Protein AF-A0A2W6BBU7-F1 (afdb_monomer_lite)

pLDDT: mean 72.25, std 13.58, range [43.12, 86.81]

Structure (mmCIF, N/CA/C/O backbone):
data_AF-A0A2W6BBU7-F1
#
_entry.id   AF-A0A2W6BBU7-F1
#
loop_
_atom_site.group_PDB
_atom_site.id
_atom_site.type_symbol
_atom_site.label_atom_id
_atom_site.label_alt_id
_atom_site.label_comp_id
_atom_site.label_asym_id
_atom_site.label_entity_id
_atom_site.label_seq_id
_atom_site.pdbx_PDB_ins_code
_atom_site.Cartn_x
_atom_site.Cartn_y
_atom_site.Cartn_z
_atom_site.occupancy
_atom_site.B_iso_or_equiv
_atom_site.auth_seq_id
_atom_site.auth_comp_id
_atom_site.auth_asym_id
_atom_site.auth_atom_id
_atom_site.pdbx_PDB_model_num
ATOM 1 N N . MET A 1 1 ? -6.915 1.802 -8.127 1.00 65.56 1 MET A N 1
ATOM 2 C CA . MET A 1 1 ? -5.896 1.195 -7.236 1.00 65.56 1 MET A CA 1
ATOM 3 C C . MET A 1 1 ? -4.543 1.064 -7.929 1.00 65.56 1 MET A C 1
ATOM 5 O O . MET A 1 1 ? -3.584 1.651 -7.451 1.00 65.56 1 MET A O 1
ATOM 9 N N . ILE A 1 2 ? -4.477 0.368 -9.072 1.00 67.88 2 ILE A N 1
ATOM 10 C CA . ILE A 1 2 ? -3.242 0.207 -9.865 1.00 67.88 2 ILE A CA 1
ATOM 11 C C . ILE A 1 2 ? -2.751 1.546 -10.433 1.00 67.88 2 ILE A C 1
ATOM 13 O O . ILE A 1 2 ? -1.557 1.791 -10.436 1.00 67.88 2 ILE A O 1
ATOM 17 N N . ASP A 1 3 ? -3.661 2.426 -10.851 1.00 73.19 3 ASP A N 1
ATOM 18 C CA . ASP A 1 3 ? -3.323 3.759 -11.366 1.00 73.19 3 ASP A CA 1
ATOM 19 C C . ASP A 1 3 ? -2.594 4.634 -10.325 1.00 73.19 3 ASP A C 1
ATOM 21 O O . ASP A 1 3 ? -1.469 5.060 -10.551 1.00 73.19 3 ASP A O 1
ATOM 25 N N . LEU A 1 4 ? -3.151 4.746 -9.110 1.00 70.44 4 LEU A N 1
ATOM 26 C CA . LEU A 1 4 ? -2.510 5.440 -7.982 1.00 70.44 4 LEU A CA 1
ATOM 27 C C . LEU A 1 4 ? -1.132 4.847 -7.647 1.00 70.44 4 LEU A C 1
ATOM 29 O O . LEU A 1 4 ? -0.183 5.564 -7.346 1.00 70.44 4 LEU A O 1
ATOM 33 N N . TYR A 1 5 ? -1.037 3.520 -7.707 1.00 68.38 5 TYR A N 1
ATOM 34 C CA . TYR A 1 5 ? 0.205 2.801 -7.481 1.00 68.38 5 TYR A CA 1
ATOM 35 C C . TYR A 1 5 ? 1.245 3.069 -8.589 1.00 68.38 5 TYR A C 1
ATOM 37 O O . TYR A 1 5 ? 2.427 3.228 -8.295 1.00 68.38 5 TYR A O 1
ATOM 45 N N . ARG A 1 6 ? 0.808 3.197 -9.850 1.00 69.56 6 ARG A N 1
ATOM 46 C CA . ARG A 1 6 ? 1.645 3.588 -10.998 1.00 69.56 6 ARG A CA 1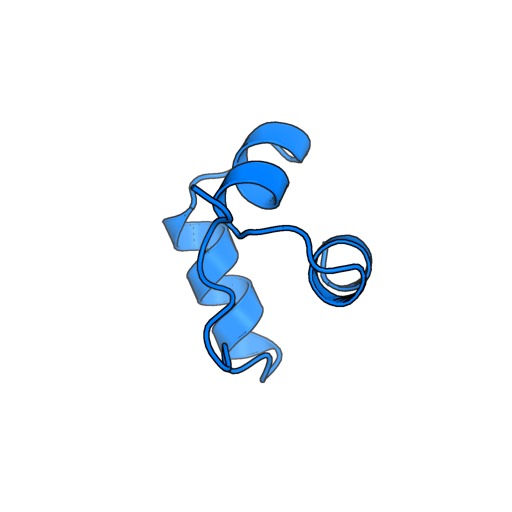
ATOM 47 C C . ARG A 1 6 ? 2.099 5.045 -10.934 1.00 69.56 6 ARG A C 1
ATOM 49 O O . ARG A 1 6 ? 3.195 5.334 -11.395 1.00 69.56 6 ARG A O 1
ATOM 56 N N . SER A 1 7 ? 1.324 5.933 -10.313 1.00 74.00 7 SER A N 1
ATOM 57 C CA . SER A 1 7 ? 1.749 7.310 -10.014 1.00 74.00 7 SER A CA 1
ATOM 58 C C . SER A 1 7 ? 2.807 7.407 -8.902 1.00 74.00 7 SER A C 1
ATOM 60 O O . SER A 1 7 ? 3.181 8.513 -8.525 1.00 74.00 7 SER A O 1
ATOM 62 N N . GLY A 1 8 ? 3.283 6.281 -8.354 1.00 75.25 8 GLY A N 1
ATOM 63 C CA . GLY A 1 8 ? 4.307 6.248 -7.305 1.00 75.25 8 GLY A CA 1
ATOM 64 C C . GLY A 1 8 ? 3.756 6.223 -5.877 1.00 75.25 8 GLY A C 1
ATOM 65 O O . GLY A 1 8 ? 4.525 6.326 -4.922 1.00 75.25 8 GLY A O 1
ATOM 66 N N . ALA A 1 9 ? 2.441 6.064 -5.684 1.00 78.69 9 ALA A N 1
ATOM 67 C CA . ALA A 1 9 ? 1.891 5.926 -4.339 1.00 78.69 9 ALA A CA 1
ATOM 68 C C . ALA A 1 9 ? 2.313 4.596 -3.690 1.00 78.69 9 ALA A C 1
ATOM 70 O O . ALA A 1 9 ? 2.305 3.531 -4.310 1.00 78.69 9 ALA A O 1
ATOM 71 N N . THR A 1 10 ? 2.630 4.631 -2.397 1.00 78.69 10 THR A N 1
ATOM 72 C CA . THR A 1 10 ? 2.988 3.432 -1.626 1.00 78.69 10 THR A CA 1
ATOM 73 C C . THR A 1 10 ? 1.752 2.612 -1.237 1.00 78.69 10 THR A C 1
ATOM 75 O O . THR A 1 10 ? 0.620 3.089 -1.277 1.00 78.69 10 THR A O 1
ATOM 78 N N . ALA A 1 11 ? 1.949 1.349 -0.824 1.00 77.06 11 ALA A N 1
ATOM 79 C CA . ALA A 1 11 ? 0.824 0.468 -0.442 1.00 77.06 11 ALA A CA 1
ATOM 80 C C . ALA A 1 11 ? 0.075 1.039 0.746 1.00 77.06 11 ALA A C 1
ATOM 82 O O . ALA A 1 11 ? -1.132 0.869 0.808 1.00 77.06 11 ALA A O 1
ATOM 83 N N . LYS A 1 12 ? 0.795 1.710 1.646 1.00 81.00 12 LYS A N 1
ATOM 84 C CA . LYS A 1 12 ? 0.225 2.392 2.793 1.00 81.00 12 LYS A CA 1
ATOM 85 C C . LYS A 1 12 ? -0.725 3.505 2.353 1.00 81.00 12 LYS A C 1
ATOM 87 O O . LYS A 1 12 ? -1.883 3.485 2.735 1.00 81.00 12 LYS A O 1
ATOM 92 N N . GLN A 1 13 ? -0.299 4.384 1.445 1.00 82.06 13 GLN A N 1
ATOM 93 C CA . GLN A 1 13 ? -1.185 5.429 0.922 1.00 82.06 13 GLN A CA 1
ATOM 94 C C . GLN A 1 13 ? -2.388 4.859 0.164 1.00 82.06 13 GLN A C 1
ATOM 96 O O . GLN A 1 13 ? -3.501 5.358 0.291 1.00 82.06 13 GLN A O 1
ATOM 101 N N . VAL A 1 14 ? -2.191 3.788 -0.609 1.00 83.44 14 VAL A N 1
ATOM 102 C CA . VAL A 1 14 ? -3.296 3.084 -1.273 1.00 83.44 14 VAL A CA 1
ATOM 103 C C . VAL A 1 14 ? -4.235 2.447 -0.236 1.00 83.44 14 VAL A C 1
ATOM 105 O O . VAL A 1 14 ? -5.447 2.511 -0.396 1.00 83.44 14 VAL A O 1
ATOM 108 N N . ALA A 1 15 ? -3.699 1.856 0.830 1.00 85.75 15 ALA A N 1
ATOM 109 C CA . ALA A 1 15 ? -4.462 1.247 1.915 1.00 85.75 15 ALA A CA 1
ATOM 110 C C . ALA A 1 15 ? -5.321 2.284 2.643 1.00 85.75 15 ALA A C 1
ATOM 112 O O . ALA A 1 15 ? -6.527 2.092 2.763 1.00 85.75 15 ALA A O 1
ATOM 113 N N . GLU A 1 16 ? -4.728 3.411 3.032 1.00 85.94 16 GLU A N 1
ATOM 114 C CA . GLU A 1 16 ? -5.422 4.510 3.709 1.00 85.94 16 GLU A CA 1
ATOM 115 C C . GLU A 1 16 ? -6.491 5.141 2.810 1.00 85.94 16 GLU A C 1
ATOM 117 O O . GLU A 1 16 ? -7.625 5.341 3.237 1.00 85.94 16 GLU A O 1
ATOM 122 N N . LYS A 1 17 ? -6.177 5.377 1.531 1.00 83.88 17 LYS A N 1
ATOM 123 C CA . LYS A 1 17 ? -7.103 6.019 0.587 1.00 83.88 17 LYS A CA 1
ATOM 124 C C . LYS A 1 17 ? -8.304 5.146 0.217 1.00 83.88 17 LYS A C 1
ATOM 126 O O . LYS A 1 17 ? -9.364 5.675 -0.100 1.00 83.88 17 LYS A O 1
ATOM 131 N N . PHE A 1 18 ? -8.136 3.826 0.224 1.00 83.06 18 PHE A N 1
ATOM 132 C CA . PHE A 1 18 ? -9.201 2.872 -0.101 1.00 83.06 18 PHE A CA 1
ATOM 133 C C . PHE A 1 18 ? -9.800 2.188 1.139 1.00 83.06 18 PHE A C 1
ATOM 135 O O . PHE A 1 18 ? -10.697 1.364 0.987 1.00 83.06 18 PHE A O 1
ATOM 142 N N . GLY A 1 19 ? -9.319 2.497 2.348 1.00 86.81 19 GLY A N 1
ATOM 143 C CA . GLY A 1 19 ? -9.786 1.877 3.592 1.00 86.81 19 GLY A CA 1
ATOM 144 C C . GLY A 1 19 ? -9.532 0.367 3.671 1.00 86.81 19 GLY A C 1
ATOM 145 O O . GLY A 1 19 ? -10.277 -0.352 4.331 1.00 86.81 19 GLY A O 1
ATOM 146 N N . VAL A 1 20 ? -8.510 -0.140 2.977 1.00 85.81 20 VAL A N 1
ATOM 147 C CA . VAL A 1 20 ? -8.165 -1.570 2.966 1.00 85.81 20 VAL A CA 1
ATOM 148 C C . VAL A 1 20 ? -6.867 -1.824 3.718 1.00 85.81 20 VAL A C 1
ATOM 150 O O . VAL A 1 20 ? -6.017 -0.951 3.831 1.00 85.81 20 VAL A O 1
ATOM 153 N N . SER A 1 21 ? -6.650 -3.052 4.181 1.00 85.12 21 SER A N 1
ATOM 154 C CA . SER A 1 21 ? -5.380 -3.418 4.812 1.00 85.12 21 SER A CA 1
ATOM 155 C C . SER A 1 21 ? -4.225 -3.461 3.802 1.00 85.12 21 SER A C 1
ATOM 157 O O . SER A 1 21 ? -4.380 -3.953 2.681 1.00 85.12 21 SER A O 1
ATOM 159 N N . GLU A 1 22 ? -3.019 -3.078 4.229 1.00 81.88 22 GLU A N 1
ATOM 160 C CA . GLU A 1 22 ? -1.791 -3.153 3.414 1.00 81.88 22 GLU A CA 1
ATOM 161 C C . GLU A 1 22 ? -1.516 -4.562 2.863 1.00 81.88 22 GLU A C 1
ATOM 163 O O . GLU A 1 22 ? -0.981 -4.726 1.764 1.00 81.88 22 GLU A O 1
ATOM 168 N N . ARG A 1 23 ? -1.932 -5.597 3.605 1.00 84.00 23 ARG A N 1
ATOM 169 C CA . ARG A 1 23 ? -1.897 -7.004 3.179 1.00 84.00 23 ARG A CA 1
ATOM 170 C C . ARG A 1 23 ? -2.753 -7.248 1.930 1.00 84.00 23 ARG A C 1
ATOM 172 O O . ARG A 1 23 ? -2.280 -7.901 1.002 1.00 84.00 23 ARG A O 1
ATOM 179 N N . SER A 1 24 ? -3.969 -6.697 1.878 1.00 86.44 24 SER A N 1
ATOM 180 C CA . SER A 1 24 ? -4.847 -6.779 0.701 1.00 86.44 24 SER A CA 1
ATOM 181 C C . SER A 1 24 ? -4.254 -6.031 -0.481 1.00 86.44 24 SER A C 1
ATOM 183 O O . SER A 1 24 ? -4.226 -6.569 -1.584 1.00 86.44 24 SER A O 1
ATOM 185 N N . VAL A 1 25 ? -3.700 -4.838 -0.244 1.00 83.50 25 VAL A N 1
ATOM 186 C CA . VAL A 1 25 ? -3.010 -4.060 -1.284 1.00 83.50 25 VAL A CA 1
ATOM 187 C C . VAL A 1 25 ? -1.846 -4.864 -1.862 1.00 83.50 25 VAL A C 1
ATOM 189 O O . VAL A 1 25 ? -1.764 -5.057 -3.069 1.00 83.50 25 VAL A O 1
ATOM 192 N N . THR A 1 26 ? -0.985 -5.414 -1.007 1.00 80.31 26 THR A N 1
ATOM 193 C CA . THR A 1 26 ? 0.180 -6.212 -1.422 1.00 80.31 26 THR A CA 1
ATOM 194 C C . THR A 1 26 ? -0.227 -7.459 -2.208 1.00 80.31 26 THR A C 1
ATOM 196 O O . THR A 1 26 ? 0.368 -7.750 -3.244 1.00 80.31 26 THR A O 1
ATOM 199 N N . ARG A 1 27 ? -1.269 -8.173 -1.761 1.00 84.50 27 ARG A N 1
ATOM 200 C CA . ARG A 1 27 ? -1.816 -9.341 -2.469 1.00 84.50 27 ARG A CA 1
ATOM 201 C C . ARG A 1 27 ? -2.358 -8.966 -3.848 1.00 84.50 27 ARG A C 1
ATOM 203 O O . ARG A 1 27 ? -2.081 -9.672 -4.813 1.00 84.50 27 ARG A O 1
ATOM 210 N N . LEU A 1 28 ? -3.092 -7.858 -3.943 1.00 81.00 28 LEU A N 1
ATOM 211 C CA . LEU A 1 28 ? -3.653 -7.356 -5.195 1.00 81.00 28 LEU A CA 1
ATOM 212 C C . LEU A 1 28 ? -2.549 -6.934 -6.178 1.00 81.00 28 LEU A C 1
ATOM 214 O O . LEU A 1 28 ? -2.586 -7.309 -7.345 1.00 81.00 28 LEU A O 1
ATOM 218 N N . LEU A 1 29 ? -1.528 -6.214 -5.699 1.00 76.88 29 LEU A N 1
ATOM 219 C CA . LEU A 1 29 ? -0.360 -5.830 -6.500 1.00 76.88 29 LEU A CA 1
ATOM 220 C C . LEU A 1 29 ? 0.386 -7.053 -7.036 1.00 76.88 29 LEU A C 1
ATOM 222 O O . LEU A 1 29 ? 0.734 -7.095 -8.214 1.00 76.88 29 LEU A O 1
ATOM 226 N N . HIS A 1 30 ? 0.606 -8.051 -6.178 1.00 78.25 30 HIS A N 1
ATOM 227 C CA . HIS A 1 30 ? 1.280 -9.285 -6.563 1.00 78.25 30 HIS A CA 1
ATOM 228 C C . HIS A 1 30 ? 0.478 -10.063 -7.614 1.00 78.25 30 HIS A C 1
ATOM 230 O O . HIS A 1 30 ? 1.050 -10.562 -8.578 1.00 78.25 30 HIS A O 1
ATOM 236 N N . GLN A 1 31 ? -0.847 -10.129 -7.459 1.00 80.31 31 GLN A N 1
ATOM 237 C CA . GLN A 1 31 ? -1.737 -10.788 -8.415 1.00 80.31 31 GLN A CA 1
ATOM 238 C C . GLN A 1 31 ? -1.756 -10.080 -9.779 1.00 80.31 31 GLN A C 1
ATOM 240 O O . GLN A 1 31 ? -1.806 -10.741 -10.809 1.00 80.31 31 GLN A O 1
ATOM 245 N N . HIS A 1 32 ? -1.648 -8.751 -9.792 1.00 75.88 32 HIS A N 1
ATOM 246 C CA . HIS A 1 32 ? -1.570 -7.953 -11.018 1.00 75.88 32 HIS A CA 1
ATOM 247 C C . HIS A 1 32 ? -0.146 -7.816 -11.595 1.00 75.88 32 HIS A C 1
ATOM 249 O O . HIS A 1 32 ? 0.064 -7.026 -12.513 1.00 75.88 32 HIS A O 1
ATOM 255 N N . GLY A 1 33 ? 0.842 -8.558 -11.079 1.00 67.81 33 GLY A N 1
ATOM 256 C CA . GLY A 1 33 ? 2.212 -8.559 -11.609 1.00 67.81 33 GLY A CA 1
ATOM 257 C C . GLY A 1 33 ? 3.015 -7.285 -11.320 1.00 67.81 33 GLY A C 1
ATOM 258 O O . GLY A 1 33 ? 4.115 -7.118 -11.842 1.00 67.81 33 GLY A O 1
ATOM 259 N N . ALA A 1 34 ? 2.510 -6.397 -10.462 1.00 65.31 34 ALA A N 1
ATOM 260 C CA . ALA A 1 34 ? 3.195 -5.175 -10.065 1.00 65.31 34 ALA A CA 1
ATOM 261 C C . ALA A 1 34 ? 4.269 -5.503 -9.012 1.00 65.31 34 ALA A C 1
ATOM 263 O O . ALA A 1 34 ? 4.072 -5.325 -7.806 1.00 65.31 34 ALA A O 1
ATOM 264 N N . ARG A 1 35 ? 5.413 -6.036 -9.462 1.00 55.81 35 ARG A N 1
ATOM 265 C 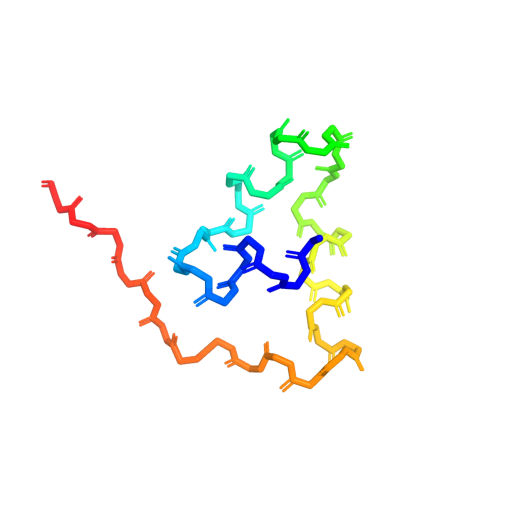CA . ARG A 1 35 ? 6.588 -6.221 -8.603 1.00 55.81 35 ARG A CA 1
ATOM 266 C C . ARG A 1 35 ? 7.138 -4.854 -8.212 1.00 55.81 35 ARG A C 1
ATOM 268 O O . ARG A 1 35 ? 7.455 -4.023 -9.051 1.00 55.81 35 ARG A O 1
ATOM 275 N N . ARG A 1 36 ? 7.243 -4.638 -6.904 1.00 58.25 36 ARG A N 1
ATOM 276 C CA . ARG A 1 36 ? 7.949 -3.506 -6.308 1.00 58.25 36 ARG A CA 1
ATOM 277 C C . ARG A 1 36 ? 9.435 -3.613 -6.584 1.00 58.25 36 ARG A C 1
ATOM 279 O O . ARG A 1 36 ? 10.163 -4.226 -5.810 1.00 58.25 36 ARG A O 1
ATOM 286 N N . GLU A 1 37 ? 9.896 -2.952 -7.627 1.00 53.00 37 GLU A N 1
ATOM 287 C CA . GLU A 1 37 ? 11.179 -2.274 -7.534 1.00 53.00 37 GLU A CA 1
ATOM 288 C C . GLU A 1 37 ? 11.026 -1.174 -6.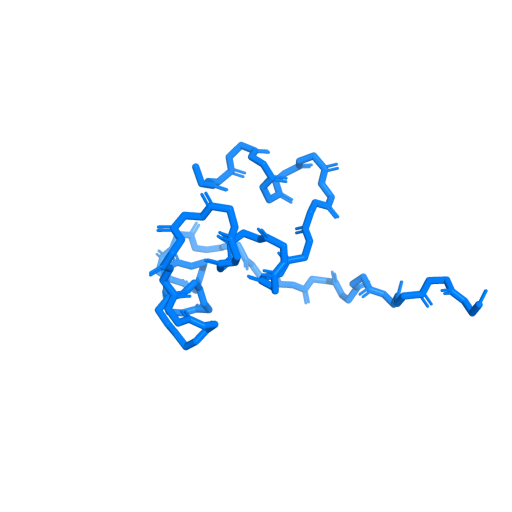470 1.00 53.00 37 GLU A C 1
ATOM 290 O O . GLU A 1 37 ? 10.109 -0.356 -6.511 1.00 53.00 37 GLU A O 1
ATOM 295 N N . ARG A 1 38 ? 11.797 -1.313 -5.387 1.00 45.84 38 ARG A N 1
ATOM 296 C CA . ARG A 1 38 ? 11.710 -0.526 -4.149 1.00 45.84 38 ARG A CA 1
ATOM 297 C C . ARG A 1 38 ? 11.499 0.961 -4.430 1.00 45.84 38 ARG A C 1
AT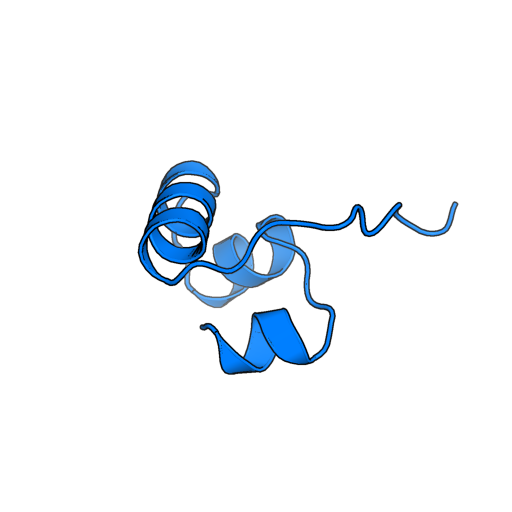OM 299 O O . ARG A 1 38 ? 12.381 1.601 -4.985 1.00 45.84 38 ARG A O 1
ATOM 306 N N . CYS A 1 39 ? 10.415 1.520 -3.901 1.00 43.12 39 CYS A N 1
ATOM 307 C CA . CYS A 1 39 ? 10.361 2.949 -3.631 1.00 43.12 39 CYS A CA 1
ATOM 308 C C . CYS A 1 39 ? 10.682 3.150 -2.146 1.00 43.12 39 CYS A C 1
ATOM 310 O O . CYS A 1 39 ? 9.877 2.827 -1.269 1.00 43.12 39 CYS A O 1
ATOM 312 N N . LEU A 1 40 ? 11.918 3.582 -1.898 1.00 44.88 40 LEU A N 1
ATOM 313 C CA . LEU A 1 40 ? 12.431 4.063 -0.618 1.00 44.88 40 LEU A CA 1
ATOM 314 C C . LEU A 1 40 ? 11.674 5.358 -0.252 1.00 44.88 40 LEU A C 1
ATOM 316 O O . LEU A 1 40 ? 11.490 6.192 -1.142 1.00 44.88 40 LEU A O 1
ATOM 320 N N . PRO A 1 41 ? 11.206 5.551 0.993 1.00 44.12 41 PRO A N 1
ATOM 321 C CA . PRO A 1 41 ? 10.662 6.846 1.390 1.00 44.12 41 PRO A CA 1
ATOM 322 C C . PRO A 1 41 ? 11.791 7.896 1.392 1.00 44.12 41 PRO A C 1
ATOM 324 O O . PRO A 1 41 ? 12.894 7.568 1.838 1.00 44.12 41 PRO A O 1
ATOM 327 N N . PRO A 1 42 ? 11.567 9.131 0.901 1.00 47.78 42 PRO A N 1
ATOM 328 C CA . PRO A 1 42 ? 12.492 10.222 1.182 1.00 47.78 42 PRO A CA 1
ATOM 329 C C . PRO A 1 42 ? 12.472 10.509 2.693 1.00 47.78 42 PRO A C 1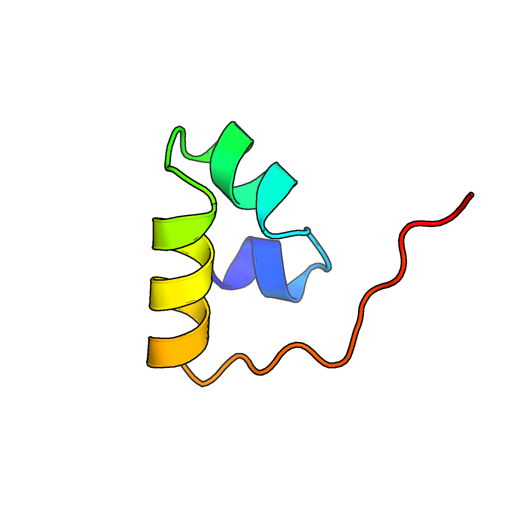
ATOM 331 O O . PRO A 1 42 ? 11.399 10.498 3.301 1.00 47.78 42 PRO A O 1
ATOM 334 N N . LEU A 1 43 ? 13.673 10.660 3.265 1.00 46.50 43 LEU A N 1
ATOM 335 C CA . LEU A 1 43 ? 13.934 10.991 4.672 1.00 46.50 43 LEU A CA 1
ATOM 336 C C . LEU A 1 43 ? 13.284 12.316 5.081 1.00 46.50 43 LEU A C 1
ATO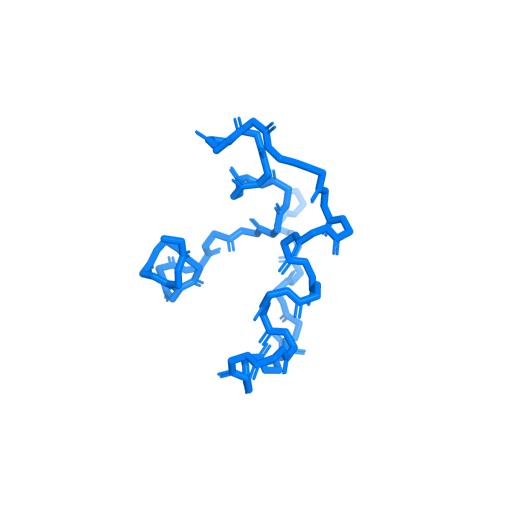M 338 O O . LEU A 1 43 ? 13.332 13.260 4.259 1.00 46.50 43 LEU A O 1
#

Secondary structure (DSSP, 8-state):
-HHHHHTT--HHHHHHHHT--HHHHHHHHHHTT------PPP-

Radius of gyration: 9.82 Å; chains: 1; bounding box: 24×22×16 Å

Foldseek 3Di:
DVVCVVVVDDLVRVCVVVVHDSVVSVVVCVVVVNDDPDDDDDD

Sequence (43 aa):
MIDLYRSGATAKQVAEKFGVSERSVTRLLHQHGARRERCLPPL